Protein AF-A0AAW6USW7-F1 (afdb_monomer_lite)

Radius of gyration: 16.52 Å; chains: 1; bounding box: 44×20×49 Å

pLDDT: mean 88.41, std 6.65, range [58.97, 95.62]

Secondary structure (DSSP, 8-state):
-HHHHHHHHHHTT--SPPTT---TT--HHHHHHHEETTEE-HHHHHHHHHHHHHHHHHHTSS--TT-SSS--SGGGSPPPP-

Sequence (82 aa):
DAIEVLRGMNTDNARKLPADAPTGFIKPRWQKLVMTDAGIDRRYYELCALSELKNSLRSGDIWVQGSRQFKDFEDYLVPPEK

Organism: Providencia rettgeri (NCBI:txid587)

Structure (mmCIF, N/CA/C/O backbone):
data_AF-A0AAW6USW7-F1
#
_entry.id   AF-A0AAW6USW7-F1
#
loop_
_atom_site.group_PDB
_atom_site.id
_atom_site.type_symbol
_atom_site.label_atom_id
_atom_site.label_alt_id
_atom_site.label_comp_id
_atom_site.label_asym_id
_atom_site.label_entity_id
_atom_site.label_seq_id
_atom_site.pdbx_PDB_ins_code
_atom_site.Cartn_x
_atom_site.Cartn_y
_atom_site.Cartn_z
_atom_site.occupancy
_atom_site.B_iso_or_equiv
_atom_site.auth_seq_id
_atom_site.auth_comp_id
_atom_site.auth_asym_id
_atom_site.auth_atom_id
_atom_site.pdbx_PDB_model_num
ATOM 1 N N . ASP A 1 1 ? -3.816 -6.893 -4.981 1.00 83.50 1 ASP A N 1
ATOM 2 C CA . ASP A 1 1 ? -4.762 -7.231 -3.890 1.00 83.50 1 ASP A CA 1
ATOM 3 C C . ASP A 1 1 ? -5.200 -6.021 -3.075 1.00 83.50 1 ASP A C 1
ATOM 5 O O . ASP A 1 1 ? -6.321 -5.572 -3.256 1.00 83.50 1 ASP A O 1
ATOM 9 N N . ALA A 1 2 ? -4.345 -5.415 -2.243 1.00 91.00 2 ALA A N 1
ATOM 10 C CA . ALA A 1 2 ? -4.755 -4.284 -1.389 1.00 91.00 2 ALA A CA 1
ATOM 11 C C . ALA A 1 2 ? -5.332 -3.085 -2.165 1.00 91.00 2 ALA A C 1
ATOM 13 O 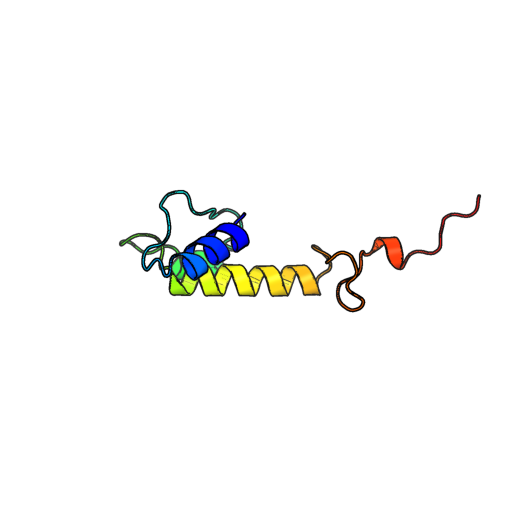O . ALA A 1 2 ? -6.328 -2.496 -1.756 1.00 91.00 2 ALA A O 1
ATOM 14 N N . ILE A 1 3 ? -4.731 -2.757 -3.312 1.00 92.69 3 ILE A N 1
ATOM 15 C CA . ILE A 1 3 ? -5.201 -1.677 -4.187 1.00 92.69 3 ILE A CA 1
ATOM 16 C C . ILE A 1 3 ? -6.554 -2.016 -4.832 1.00 92.69 3 ILE A C 1
ATOM 18 O O . ILE A 1 3 ? -7.358 -1.113 -5.040 1.00 92.69 3 ILE A O 1
ATOM 22 N N . GLU A 1 4 ? -6.841 -3.296 -5.094 1.00 93.06 4 GLU A N 1
ATOM 23 C CA . GLU A 1 4 ? -8.156 -3.707 -5.610 1.00 93.06 4 GLU A CA 1
ATOM 24 C C . GLU A 1 4 ? -9.246 -3.543 -4.556 1.00 93.06 4 GLU A C 1
ATOM 26 O O . GLU A 1 4 ? -10.317 -3.028 -4.864 1.00 93.06 4 GLU A O 1
ATOM 31 N N . VAL A 1 5 ? -8.950 -3.877 -3.296 1.00 92.44 5 VAL A N 1
ATOM 32 C CA . VAL A 1 5 ? -9.869 -3.618 -2.178 1.00 92.44 5 VAL A CA 1
ATOM 33 C C . VAL A 1 5 ? -10.187 -2.125 -2.082 1.00 92.44 5 VAL A C 1
ATOM 35 O O . VAL A 1 5 ? -11.354 -1.750 -1.998 1.00 92.44 5 VAL A O 1
ATOM 38 N N . LEU A 1 6 ? -9.171 -1.259 -2.162 1.00 92.50 6 LEU A N 1
ATOM 39 C CA . LEU A 1 6 ? -9.378 0.193 -2.133 1.00 92.50 6 LEU A CA 1
ATOM 40 C C . LEU A 1 6 ? -10.178 0.698 -3.341 1.00 92.50 6 LEU A C 1
ATOM 42 O O . LEU A 1 6 ? -11.044 1.556 -3.176 1.00 92.50 6 LEU A O 1
ATOM 46 N N . ARG A 1 7 ? -9.934 0.154 -4.542 1.00 93.31 7 ARG A N 1
ATOM 47 C CA . ARG A 1 7 ? -10.726 0.469 -5.741 1.00 93.31 7 ARG A CA 1
ATOM 48 C C . ARG A 1 7 ? -12.192 0.091 -5.566 1.00 93.31 7 ARG A C 1
ATOM 50 O O . ARG A 1 7 ? -13.044 0.941 -5.802 1.00 93.31 7 ARG A O 1
ATOM 57 N N . GLY A 1 8 ? -12.476 -1.134 -5.123 1.00 93.19 8 GLY A N 1
ATOM 58 C CA . GLY A 1 8 ? -13.842 -1.593 -4.861 1.00 93.19 8 GLY A CA 1
ATOM 59 C C . GLY A 1 8 ? -14.541 -0.708 -3.832 1.00 93.19 8 GLY A C 1
ATOM 60 O O . GLY A 1 8 ? -15.611 -0.171 -4.097 1.00 93.19 8 GLY A O 1
ATOM 61 N N . MET A 1 9 ? -13.872 -0.425 -2.711 1.00 92.56 9 MET A N 1
ATOM 62 C CA . MET A 1 9 ? -14.410 0.473 -1.687 1.00 92.56 9 MET A CA 1
ATOM 63 C C . MET A 1 9 ? -14.716 1.878 -2.209 1.00 92.56 9 MET A C 1
ATOM 65 O O . MET A 1 9 ? -15.702 2.480 -1.785 1.00 92.56 9 MET A O 1
ATOM 69 N N . ASN A 1 10 ? -13.873 2.419 -3.091 1.00 90.94 10 ASN A N 1
ATOM 70 C CA . ASN A 1 10 ? -14.095 3.733 -3.683 1.00 90.94 10 ASN A CA 1
ATOM 71 C C . ASN A 1 10 ? -15.288 3.724 -4.651 1.00 90.94 10 ASN A C 1
ATOM 73 O O . ASN A 1 10 ? -16.112 4.633 -4.600 1.00 90.94 10 ASN A O 1
ATOM 77 N N . THR A 1 11 ? -15.413 2.685 -5.481 1.00 93.56 11 THR A N 1
ATOM 78 C CA . THR A 1 11 ? -16.561 2.491 -6.382 1.00 93.56 11 THR A CA 1
ATOM 79 C C . THR A 1 11 ? -17.873 2.366 -5.608 1.00 93.56 11 THR A C 1
ATOM 81 O O . THR A 1 11 ? -18.854 3.020 -5.951 1.00 93.56 11 THR A O 1
ATOM 84 N N . ASP A 1 12 ? -17.872 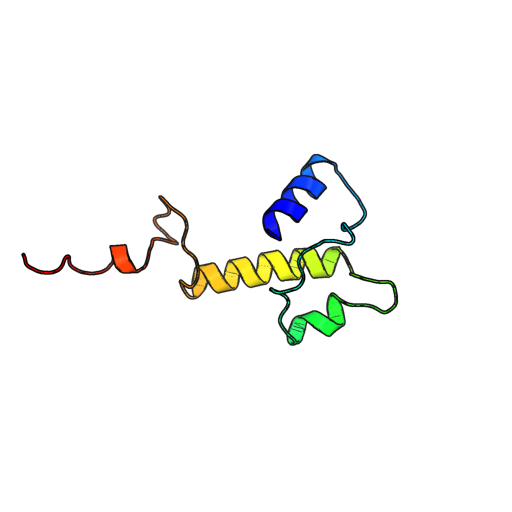1.596 -4.520 1.00 91.31 12 ASP A N 1
ATOM 85 C CA . ASP A 1 12 ? -19.065 1.333 -3.708 1.00 91.31 12 ASP A CA 1
ATOM 86 C C . ASP A 1 12 ? -19.347 2.436 -2.672 1.00 91.31 12 ASP A C 1
ATOM 88 O O . ASP A 1 12 ? -20.318 2.363 -1.914 1.00 91.31 12 ASP A O 1
ATOM 92 N N . ASN A 1 13 ? -18.474 3.448 -2.586 1.00 88.38 13 ASN A N 1
ATOM 93 C CA . ASN A 1 13 ? -18.465 4.467 -1.533 1.00 88.38 13 ASN A CA 1
ATOM 94 C C . ASN A 1 13 ? -18.542 3.849 -0.114 1.00 88.38 13 ASN A C 1
ATOM 96 O O . ASN A 1 13 ? -19.146 4.385 0.826 1.00 88.38 13 ASN A O 1
ATOM 100 N N . ALA A 1 14 ? -17.940 2.666 0.034 1.00 87.69 14 ALA A N 1
ATOM 101 C CA . ALA A 1 14 ? -18.023 1.846 1.226 1.00 87.69 14 ALA A CA 1
ATOM 102 C C . ALA A 1 14 ? -17.237 2.499 2.361 1.00 87.69 14 ALA A C 1
ATOM 104 O O . ALA A 1 14 ? -16.071 2.870 2.214 1.00 87.69 14 ALA A O 1
ATOM 105 N N . ARG A 1 15 ? -17.870 2.640 3.532 1.00 84.12 15 ARG A N 1
ATOM 106 C CA . ARG A 1 15 ? -17.240 3.286 4.693 1.00 84.12 15 ARG A CA 1
ATOM 107 C C . ARG A 1 15 ? -16.342 2.365 5.511 1.00 84.12 15 ARG A C 1
ATOM 109 O O . ARG A 1 15 ? -15.379 2.855 6.098 1.00 84.12 15 ARG A O 1
ATOM 116 N N . LYS A 1 16 ? -16.632 1.066 5.524 1.00 85.56 16 LYS A N 1
ATOM 117 C CA . LYS A 1 16 ? -15.922 0.062 6.321 1.00 85.56 16 LYS A CA 1
ATOM 118 C C . LYS A 1 16 ? -14.942 -0.719 5.457 1.00 85.56 16 LYS A C 1
ATOM 120 O O . LYS A 1 16 ? -15.259 -1.038 4.317 1.00 85.56 16 LYS A O 1
ATOM 125 N N . LEU A 1 17 ? -13.777 -1.017 6.024 1.00 87.12 17 LEU A N 1
ATOM 126 C CA . LEU A 1 17 ? -12.825 -1.936 5.416 1.00 87.12 17 LEU A CA 1
ATOM 127 C C . LEU A 1 17 ? -13.378 -3.375 5.520 1.00 87.12 17 LEU A C 1
ATOM 129 O O . LEU A 1 17 ? -13.905 -3.723 6.583 1.00 87.12 17 LEU A O 1
ATOM 133 N N . PRO A 1 18 ? -13.279 -4.196 4.462 1.00 86.81 18 PRO A N 1
ATOM 134 C CA . PRO A 1 18 ? -13.609 -5.617 4.530 1.00 86.81 18 PRO A CA 1
ATOM 135 C C . PRO A 1 18 ? -12.752 -6.357 5.569 1.00 86.81 18 PRO A C 1
ATOM 137 O O . PRO A 1 18 ? -11.590 -6.010 5.784 1.00 86.81 18 PRO A O 1
ATOM 140 N N . ALA A 1 19 ? -13.318 -7.373 6.226 1.00 83.69 19 ALA A N 1
ATOM 141 C CA . ALA A 1 19 ? -12.612 -8.146 7.256 1.00 83.69 19 ALA A CA 1
ATOM 142 C C . ALA A 1 19 ? -11.489 -9.028 6.679 1.00 83.69 19 ALA A C 1
ATOM 144 O O . ALA A 1 19 ? -10.551 -9.382 7.386 1.00 83.69 19 ALA A O 1
ATOM 145 N N . ASP A 1 20 ? -11.582 -9.353 5.394 1.00 86.19 20 ASP A N 1
ATOM 146 C CA . ASP A 1 20 ? -10.622 -10.108 4.592 1.00 86.19 20 ASP A CA 1
ATOM 147 C C . ASP A 1 20 ? -9.595 -9.208 3.882 1.00 86.19 20 ASP A C 1
ATOM 149 O O . ASP A 1 20 ? -8.846 -9.672 3.021 1.00 86.19 20 ASP A O 1
ATOM 153 N N . ALA A 1 21 ? -9.532 -7.917 4.234 1.00 89.38 21 ALA A N 1
ATOM 154 C CA . ALA A 1 21 ? -8.571 -7.004 3.636 1.00 89.38 21 ALA A CA 1
ATOM 155 C C . ALA A 1 21 ? -7.124 -7.496 3.861 1.00 89.38 21 ALA A C 1
ATOM 157 O O . ALA A 1 21 ? -6.742 -7.827 4.989 1.00 89.38 21 ALA A O 1
ATOM 158 N N . PRO A 1 22 ? -6.288 -7.530 2.809 1.00 92.69 22 PRO A N 1
ATOM 159 C CA . PRO A 1 22 ? -4.943 -8.079 2.898 1.00 92.69 22 PRO A CA 1
ATOM 160 C C . PRO A 1 22 ? -4.063 -7.216 3.805 1.00 92.69 22 PRO A C 1
ATOM 162 O O . PRO A 1 22 ? -3.921 -6.022 3.592 1.00 92.69 22 PRO A O 1
ATOM 165 N N . THR A 1 23 ? -3.404 -7.814 4.792 1.00 92.94 23 THR A N 1
ATOM 166 C CA . THR A 1 23 ? -2.546 -7.087 5.750 1.00 92.94 23 THR A CA 1
ATOM 167 C C . THR A 1 23 ? -1.054 -7.380 5.586 1.00 92.94 23 THR A C 1
ATOM 169 O O . THR A 1 23 ? -0.228 -6.739 6.232 1.00 92.94 23 THR A O 1
ATOM 172 N N . GLY A 1 24 ? -0.677 -8.295 4.687 1.00 92.06 24 GLY A N 1
ATOM 173 C CA . GLY A 1 24 ? 0.711 -8.754 4.525 1.00 92.06 24 GLY A CA 1
ATOM 174 C C . GLY A 1 24 ? 1.708 -7.684 4.060 1.00 92.06 24 GLY A C 1
ATOM 175 O O . GLY A 1 24 ? 2.899 -7.807 4.320 1.00 92.06 24 GLY A O 1
ATOM 176 N N . PHE A 1 25 ? 1.242 -6.609 3.417 1.00 91.62 25 PHE A N 1
ATOM 177 C CA . PHE A 1 25 ? 2.104 -5.498 2.991 1.00 91.62 25 PHE A CA 1
ATOM 178 C C . PHE A 1 25 ? 2.396 -4.490 4.121 1.00 91.62 25 PHE A C 1
ATOM 180 O O . PHE A 1 25 ? 3.226 -3.592 3.954 1.00 91.62 25 PHE A O 1
ATOM 187 N N . ILE A 1 26 ? 1.709 -4.597 5.265 1.00 93.88 26 ILE A N 1
ATOM 188 C CA . ILE A 1 26 ? 1.809 -3.629 6.360 1.00 93.88 26 ILE A CA 1
ATOM 189 C C . ILE A 1 26 ? 3.131 -3.839 7.103 1.00 93.88 26 ILE A C 1
ATOM 191 O O . ILE A 1 26 ? 3.309 -4.793 7.859 1.00 93.88 26 ILE A O 1
ATOM 195 N N . LYS A 1 27 ? 4.060 -2.896 6.935 1.00 92.88 27 LYS A N 1
ATOM 196 C CA . LYS A 1 27 ? 5.342 -2.893 7.656 1.00 92.88 27 LYS A CA 1
ATOM 197 C C . LYS A 1 27 ? 5.161 -2.578 9.153 1.00 92.88 27 LYS A C 1
ATOM 199 O O . LYS A 1 27 ? 4.239 -1.839 9.506 1.00 92.88 27 LYS A O 1
ATOM 204 N N . PRO A 1 28 ? 6.090 -3.000 10.036 1.00 93.31 28 PRO A N 1
ATOM 205 C CA . PRO A 1 28 ? 5.992 -2.773 11.486 1.00 93.31 28 PRO A CA 1
ATOM 206 C C . PRO A 1 28 ? 5.772 -1.311 11.901 1.00 93.31 28 PRO A C 1
ATOM 208 O O . PRO A 1 28 ? 5.053 -1.035 12.858 1.00 93.31 28 PRO A O 1
ATOM 211 N N . ARG A 1 29 ? 6.325 -0.351 11.142 1.00 92.38 29 ARG A N 1
ATOM 212 C CA . ARG A 1 29 ? 6.115 1.091 11.379 1.00 92.38 29 ARG A CA 1
ATOM 213 C C . ARG A 1 29 ? 4.646 1.519 11.289 1.00 92.38 29 ARG A C 1
ATOM 215 O O . ARG A 1 29 ? 4.252 2.473 11.945 1.00 92.38 29 ARG A O 1
ATOM 222 N N . TRP A 1 30 ? 3.862 0.827 10.463 1.00 94.88 30 TRP A N 1
ATOM 223 C CA . TRP A 1 30 ? 2.452 1.114 10.223 1.00 94.88 30 TRP A CA 1
ATOM 224 C C . TRP A 1 30 ? 1.533 0.289 11.117 1.00 94.88 30 TRP A C 1
ATOM 226 O O . TRP A 1 30 ? 0.424 0.736 11.382 1.00 94.88 30 TRP A O 1
ATOM 236 N N . GLN A 1 31 ? 1.974 -0.873 11.618 1.00 92.44 31 GLN A N 1
ATOM 237 C CA . GLN A 1 31 ? 1.126 -1.783 12.402 1.00 92.44 31 GLN A CA 1
ATOM 238 C C . GLN A 1 31 ? 0.403 -1.079 13.552 1.00 92.44 31 GLN A C 1
ATOM 240 O O . GLN A 1 31 ? -0.802 -1.235 13.672 1.00 92.44 31 GLN A O 1
ATOM 245 N N . LYS A 1 32 ? 1.098 -0.240 14.331 1.00 91.88 32 LYS A N 1
ATOM 246 C CA . LYS A 1 32 ? 0.500 0.488 15.469 1.00 91.88 32 LYS A CA 1
ATOM 247 C C . LYS A 1 32 ? -0.560 1.524 15.075 1.00 91.88 32 LYS A C 1
ATOM 249 O O . LYS A 1 32 ? -1.332 1.947 15.923 1.00 91.88 32 LYS A O 1
ATOM 254 N N . LEU A 1 33 ? -0.540 1.987 13.826 1.00 92.00 33 LEU A N 1
ATOM 255 C CA . LEU A 1 33 ? -1.489 2.974 13.303 1.00 92.00 33 LEU A CA 1
ATOM 256 C C . LEU A 1 33 ? -2.655 2.296 12.580 1.00 92.00 33 LEU A C 1
ATOM 258 O O . LEU A 1 33 ? -3.784 2.765 12.642 1.00 92.00 33 LEU A O 1
ATOM 262 N N . VAL A 1 34 ? -2.367 1.203 11.872 1.00 93.12 34 VAL A N 1
ATOM 263 C CA . VAL A 1 34 ? -3.337 0.487 11.043 1.00 93.12 34 VAL A CA 1
ATOM 264 C C . VAL A 1 34 ? -4.135 -0.518 11.866 1.00 93.12 34 VAL A C 1
ATOM 266 O O . VAL A 1 34 ? -5.335 -0.646 11.659 1.00 93.12 34 VAL A O 1
ATOM 269 N N . MET A 1 35 ? -3.493 -1.231 12.792 1.00 90.75 35 MET A N 1
ATOM 270 C CA . MET A 1 35 ? -4.137 -2.211 13.664 1.00 90.75 35 MET A CA 1
ATOM 271 C C . MET A 1 35 ? -4.408 -1.565 15.019 1.00 90.75 35 MET A C 1
ATOM 273 O O . MET A 1 35 ? -3.483 -1.240 15.760 1.00 90.75 35 MET A O 1
ATOM 277 N N . THR A 1 36 ? -5.686 -1.369 15.321 1.00 88.50 36 THR A N 1
ATOM 278 C CA . THR A 1 36 ? -6.164 -0.798 16.582 1.00 88.50 36 THR A CA 1
ATOM 279 C C . THR A 1 36 ? -6.990 -1.836 17.338 1.00 88.50 36 THR A C 1
ATOM 281 O O . THR A 1 36 ? -7.448 -2.816 16.748 1.00 88.50 36 THR A O 1
ATOM 284 N N . ASP A 1 37 ? -7.249 -1.606 18.625 1.00 85.12 37 ASP A N 1
ATOM 285 C CA . ASP A 1 37 ? -8.090 -2.500 19.438 1.00 85.12 37 ASP A CA 1
ATOM 286 C C . ASP A 1 37 ? -9.533 -2.607 18.905 1.00 85.12 37 ASP A C 1
ATOM 288 O O . ASP A 1 37 ? -10.220 -3.600 19.133 1.00 85.12 37 ASP A O 1
ATOM 292 N N . ALA A 1 38 ? -9.990 -1.602 18.149 1.00 83.62 38 ALA A N 1
ATOM 293 C CA . ALA A 1 38 ? -11.296 -1.580 17.490 1.00 83.62 38 ALA A CA 1
ATOM 294 C C . ALA A 1 38 ? -11.296 -2.241 16.093 1.00 83.62 38 ALA A C 1
ATOM 296 O O . ALA A 1 38 ? -12.319 -2.229 15.406 1.00 83.62 38 ALA A O 1
ATOM 297 N N . GLY A 1 39 ? -10.162 -2.798 15.659 1.00 87.00 39 GLY A N 1
ATOM 298 C CA . GLY A 1 39 ? -9.960 -3.372 14.331 1.00 87.00 39 GLY A CA 1
ATOM 299 C C . GLY A 1 39 ? -9.037 -2.530 13.451 1.00 87.00 39 GLY A C 1
ATOM 300 O O . GLY A 1 39 ? -8.205 -1.758 13.932 1.00 87.00 39 GLY A O 1
ATOM 301 N N . ILE A 1 40 ? -9.157 -2.702 12.135 1.00 90.12 40 ILE A N 1
ATOM 302 C CA . ILE A 1 40 ? -8.293 -2.005 11.182 1.00 90.12 40 ILE A CA 1
ATOM 303 C C . ILE A 1 40 ? -8.805 -0.577 10.961 1.00 90.12 40 I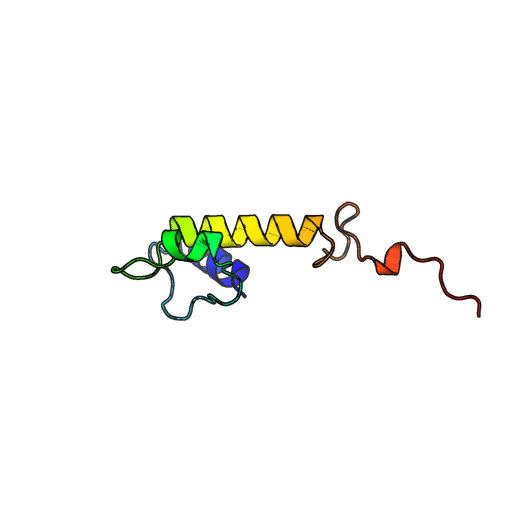LE A C 1
ATOM 305 O O . ILE A 1 40 ? -9.937 -0.376 10.511 1.00 90.12 40 ILE A O 1
ATOM 309 N N . ASP A 1 41 ? -7.957 0.420 11.222 1.00 91.50 41 ASP A N 1
ATOM 310 C CA . ASP A 1 41 ? -8.251 1.803 10.858 1.00 91.50 41 ASP A CA 1
ATOM 311 C C . ASP A 1 41 ? -8.145 1.961 9.339 1.00 91.50 41 ASP A C 1
ATOM 313 O O . ASP A 1 41 ? -7.066 1.877 8.745 1.00 91.50 41 ASP A O 1
ATOM 317 N N . ARG A 1 42 ? -9.289 2.216 8.699 1.00 90.19 42 ARG A N 1
ATOM 318 C CA . ARG A 1 42 ? -9.386 2.395 7.248 1.00 90.19 42 ARG A CA 1
ATOM 319 C C . ARG A 1 42 ? -8.442 3.480 6.723 1.00 90.19 42 ARG A C 1
ATOM 321 O O . ARG A 1 42 ? -7.831 3.284 5.677 1.00 90.19 42 ARG A O 1
ATOM 328 N N . ARG A 1 43 ? -8.376 4.643 7.379 1.00 91.31 43 ARG A N 1
ATOM 329 C CA . ARG A 1 43 ? -7.627 5.801 6.863 1.00 91.31 43 ARG A CA 1
ATOM 330 C C . ARG A 1 43 ? -6.139 5.499 6.874 1.00 91.31 43 ARG A C 1
ATOM 332 O O . ARG A 1 43 ? -5.453 5.754 5.887 1.00 91.31 43 ARG A O 1
ATOM 339 N N . TYR A 1 44 ? -5.654 4.916 7.967 1.00 94.00 44 TYR A N 1
ATOM 340 C CA . TYR A 1 44 ? -4.264 4.488 8.049 1.00 94.00 44 TYR A CA 1
ATOM 341 C C . TYR A 1 44 ? -3.970 3.309 7.127 1.00 94.00 44 TYR A C 1
ATOM 343 O O . TYR A 1 44 ? -2.888 3.273 6.549 1.00 94.00 44 TYR A O 1
ATOM 351 N N . TYR A 1 45 ? -4.910 2.383 6.936 1.00 94.38 45 TYR A N 1
ATOM 352 C CA . TYR A 1 45 ? -4.763 1.291 5.974 1.00 94.38 45 TYR A CA 1
ATOM 353 C C . TYR A 1 45 ? -4.591 1.81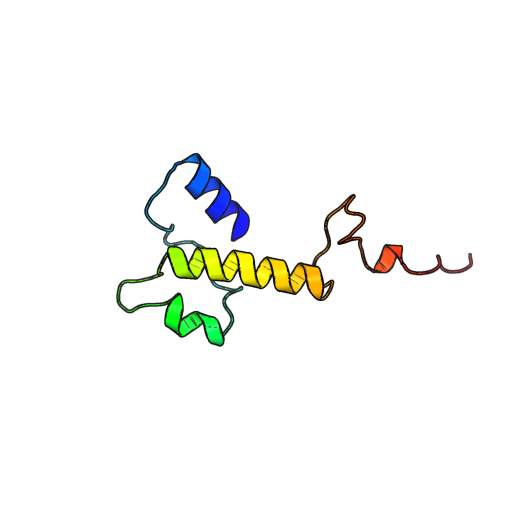6 4.541 1.00 94.38 45 TYR A C 1
ATOM 355 O O . TYR A 1 45 ? -3.654 1.426 3.847 1.00 94.38 45 TYR A O 1
ATOM 363 N N . GLU A 1 46 ? -5.446 2.746 4.113 1.00 93.88 46 GLU A N 1
ATOM 364 C CA . GLU A 1 46 ? -5.379 3.377 2.791 1.00 93.88 46 GLU A CA 1
ATOM 365 C C . GLU A 1 46 ? -4.070 4.156 2.609 1.00 93.88 46 GLU A C 1
ATOM 367 O O . GLU A 1 46 ? -3.353 3.971 1.621 1.00 93.88 46 GLU A O 1
ATOM 372 N N . LEU A 1 47 ? -3.695 4.954 3.613 1.00 94.81 47 LEU A N 1
ATOM 373 C CA . LEU A 1 47 ? -2.433 5.686 3.611 1.00 94.81 47 LEU A CA 1
ATOM 374 C C . LEU A 1 47 ? -1.222 4.745 3.555 1.00 94.81 47 LEU A C 1
ATOM 376 O O . LEU A 1 47 ? -0.267 5.018 2.825 1.00 94.81 47 LEU A O 1
ATOM 380 N N . CYS A 1 48 ? -1.260 3.638 4.298 1.00 95.62 48 CYS A N 1
ATOM 381 C CA . CYS A 1 48 ? -0.222 2.615 4.301 1.00 95.62 48 CYS A CA 1
ATOM 382 C C . CYS A 1 48 ? -0.095 1.973 2.917 1.00 95.62 48 CYS A C 1
ATOM 384 O O . CYS A 1 48 ? 1.002 1.958 2.361 1.00 95.62 48 CYS A O 1
ATOM 386 N N . ALA A 1 49 ? -1.205 1.524 2.325 1.00 95.06 49 ALA A N 1
ATOM 387 C CA . ALA A 1 49 ? -1.216 0.867 1.019 1.00 95.06 49 ALA A CA 1
ATOM 388 C C . ALA A 1 49 ? -0.632 1.761 -0.081 1.00 95.06 49 ALA A C 1
ATOM 390 O O . ALA A 1 49 ? 0.245 1.333 -0.830 1.00 95.06 49 ALA A O 1
ATOM 391 N N . LEU A 1 50 ? -1.060 3.026 -0.141 1.00 95.00 50 LEU A N 1
ATOM 392 C CA . LEU A 1 50 ? -0.557 3.985 -1.127 1.00 95.00 50 LEU A CA 1
ATOM 393 C C . LEU A 1 50 ? 0.908 4.364 -0.873 1.00 95.00 50 LEU A C 1
ATOM 395 O O . LEU A 1 50 ? 1.685 4.524 -1.817 1.00 95.00 50 LEU A O 1
ATOM 399 N N . SER A 1 51 ? 1.311 4.480 0.395 1.00 95.12 51 SER A N 1
ATOM 400 C CA . SER A 1 51 ? 2.698 4.783 0.759 1.00 95.12 51 SER A CA 1
ATOM 401 C C . SER A 1 51 ? 3.645 3.639 0.409 1.00 95.12 51 SER A C 1
ATOM 403 O O . SER A 1 51 ? 4.726 3.890 -0.122 1.00 95.12 51 SER A O 1
ATOM 405 N N . GLU A 1 52 ? 3.267 2.392 0.693 1.00 95.19 52 GLU A N 1
ATOM 406 C CA . GLU A 1 52 ? 4.082 1.229 0.340 1.00 95.19 52 GLU A CA 1
ATOM 407 C C . GLU A 1 52 ? 4.126 1.020 -1.174 1.00 95.19 52 GLU A C 1
ATOM 409 O O . GLU A 1 52 ? 5.219 0.838 -1.703 1.00 95.19 52 GLU A O 1
ATOM 414 N N . LEU A 1 53 ? 3.008 1.195 -1.891 1.00 94.19 53 LEU A N 1
ATOM 415 C CA . LEU A 1 53 ? 2.993 1.165 -3.357 1.00 94.19 53 LEU A CA 1
ATOM 416 C C . LEU A 1 53 ? 3.965 2.193 -3.955 1.00 94.19 53 LEU A C 1
ATOM 418 O O . LEU A 1 53 ? 4.775 1.867 -4.821 1.00 94.19 53 LEU A O 1
ATOM 422 N N . LYS A 1 54 ? 3.930 3.436 -3.461 1.00 93.69 54 LYS A N 1
ATOM 423 C CA . LYS A 1 54 ? 4.864 4.486 -3.883 1.00 93.69 54 LYS A CA 1
ATOM 424 C C . LYS A 1 54 ? 6.320 4.103 -3.608 1.00 93.69 54 LYS A C 1
ATOM 426 O O . LYS A 1 54 ? 7.187 4.421 -4.419 1.00 93.69 54 LYS A O 1
ATOM 431 N N . ASN A 1 55 ? 6.604 3.475 -2.467 1.00 94.06 55 ASN A N 1
ATOM 432 C CA . ASN A 1 55 ? 7.966 3.065 -2.127 1.00 94.06 55 ASN A CA 1
ATOM 433 C C . ASN A 1 55 ? 8.450 1.949 -3.053 1.00 94.06 55 ASN A C 1
ATOM 435 O O . ASN A 1 55 ? 9.547 2.078 -3.583 1.00 94.06 55 ASN A O 1
ATOM 439 N N . SER A 1 56 ? 7.623 0.934 -3.307 1.00 92.25 56 SER A N 1
ATOM 440 C CA . SER A 1 56 ? 7.956 -0.170 -4.212 1.00 92.25 56 SER A CA 1
ATOM 441 C C . SER A 1 56 ? 8.162 0.300 -5.658 1.00 92.25 56 SER A C 1
ATOM 443 O O . SER A 1 56 ? 9.087 -0.153 -6.323 1.00 92.25 56 SER A O 1
ATOM 445 N N . LEU A 1 57 ? 7.367 1.267 -6.139 1.00 92.19 57 LEU A N 1
ATOM 446 C CA . LEU A 1 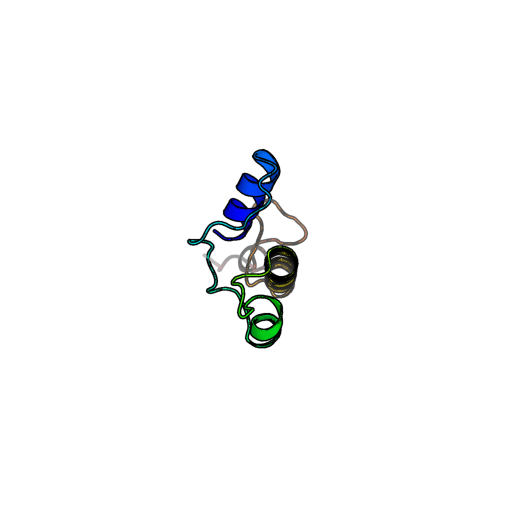57 ? 7.587 1.888 -7.456 1.00 92.19 57 LEU A CA 1
ATOM 447 C C . LEU A 1 57 ? 8.926 2.635 -7.532 1.00 92.19 57 LEU A C 1
ATOM 449 O O . LEU A 1 57 ? 9.537 2.718 -8.591 1.00 92.19 57 LEU A O 1
ATOM 453 N N . ARG A 1 58 ? 9.374 3.228 -6.419 1.00 89.88 58 ARG A N 1
ATOM 454 C CA . ARG A 1 58 ? 10.629 3.993 -6.361 1.00 89.88 58 ARG A CA 1
ATOM 455 C C . ARG A 1 58 ? 11.865 3.116 -6.209 1.00 89.88 58 ARG A C 1
ATOM 457 O O . ARG A 1 58 ? 12.920 3.527 -6.677 1.00 89.88 58 ARG A O 1
ATOM 464 N N . SER A 1 59 ? 11.760 1.988 -5.510 1.00 90.56 59 SER A N 1
ATOM 465 C CA . SER A 1 59 ? 12.853 1.015 -5.395 1.00 90.56 59 SER A CA 1
ATOM 466 C C . SER A 1 59 ? 13.017 0.178 -6.661 1.00 90.56 59 SER A C 1
ATOM 468 O O . SER A 1 59 ? 14.093 -0.368 -6.868 1.00 90.56 59 SER A O 1
ATOM 470 N N . GLY A 1 60 ? 11.980 0.104 -7.504 1.00 87.88 60 GLY A N 1
ATOM 471 C CA . GLY A 1 60 ? 11.947 -0.786 -8.662 1.00 87.88 60 GLY A CA 1
ATOM 472 C C . GLY A 1 60 ? 11.477 -2.201 -8.319 1.00 87.88 60 GLY A C 1
ATOM 473 O O . GLY A 1 60 ? 11.493 -3.059 -9.191 1.00 87.88 60 GLY A O 1
ATOM 474 N N . ASP A 1 61 ? 11.013 -2.444 -7.084 1.00 89.44 61 ASP A N 1
ATOM 475 C CA . ASP A 1 61 ? 10.438 -3.739 -6.681 1.00 89.44 61 ASP A CA 1
ATOM 476 C C . ASP A 1 61 ? 9.157 -4.063 -7.467 1.00 89.44 61 ASP A C 1
ATOM 478 O O . ASP A 1 61 ? 8.773 -5.223 -7.604 1.00 89.44 61 ASP A O 1
ATOM 482 N N . ILE A 1 62 ? 8.470 -3.025 -7.952 1.00 90.69 62 ILE A N 1
ATOM 483 C CA . ILE A 1 62 ? 7.338 -3.131 -8.869 1.00 90.69 62 ILE A CA 1
ATOM 484 C C . ILE A 1 62 ? 7.514 -2.140 -10.016 1.00 90.69 62 ILE A C 1
ATOM 486 O O . ILE A 1 62 ? 8.005 -1.024 -9.832 1.00 90.69 62 ILE A O 1
ATOM 490 N N . TRP A 1 63 ? 7.030 -2.530 -11.187 1.00 89.75 63 TRP A N 1
ATOM 491 C CA . TRP A 1 63 ? 7.018 -1.718 -12.393 1.00 89.75 63 TRP A CA 1
ATOM 492 C C . TRP A 1 63 ? 5.607 -1.661 -12.968 1.00 89.75 63 TRP A C 1
ATOM 494 O O . TRP A 1 63 ? 4.720 -2.440 -12.616 1.00 89.75 63 TRP A O 1
ATOM 504 N N . VAL A 1 64 ? 5.385 -0.688 -13.842 1.00 90.88 64 VAL A N 1
ATOM 505 C CA . VAL A 1 64 ? 4.112 -0.498 -14.529 1.00 90.88 64 VAL A CA 1
ATOM 506 C C . VAL A 1 64 ? 4.354 -0.676 -16.014 1.00 90.88 64 VAL A C 1
ATOM 508 O O . VAL A 1 64 ? 5.103 0.081 -16.631 1.00 90.88 64 VAL A O 1
ATOM 511 N N . GLN A 1 65 ? 3.684 -1.663 -16.602 1.00 88.69 65 GLN A N 1
ATOM 512 C CA . GLN A 1 65 ? 3.763 -1.920 -18.033 1.00 88.69 65 GLN A CA 1
ATOM 513 C C . GLN A 1 65 ? 3.406 -0.658 -18.837 1.00 88.69 65 GLN A C 1
ATOM 515 O O . GLN A 1 65 ? 2.391 -0.008 -18.589 1.00 88.69 65 GLN A O 1
ATOM 520 N N . GLY A 1 66 ? 4.265 -0.295 -19.793 1.00 85.19 66 GLY A N 1
ATOM 521 C CA . GLY A 1 66 ? 4.106 0.910 -20.615 1.00 85.19 66 GLY A CA 1
ATOM 522 C C . GLY A 1 66 ? 4.484 2.225 -19.920 1.00 85.19 66 GLY A C 1
ATOM 523 O O . GLY A 1 66 ? 4.477 3.276 -20.561 1.00 85.19 66 GLY A O 1
ATOM 524 N N . SER A 1 67 ? 4.854 2.199 -18.636 1.00 86.62 67 SER A N 1
ATOM 525 C CA . SER A 1 67 ? 5.348 3.387 -17.945 1.00 86.62 67 SER A CA 1
ATOM 526 C C . SER A 1 67 ? 6.780 3.699 -18.355 1.00 86.62 67 SER A C 1
ATOM 528 O O . SER A 1 67 ? 7.676 2.867 -18.255 1.00 86.62 67 SER A O 1
ATOM 530 N N . ARG A 1 68 ? 7.018 4.949 -18.758 1.00 82.62 68 ARG A N 1
ATOM 531 C CA . ARG A 1 68 ? 8.373 5.469 -18.990 1.00 82.62 68 ARG A CA 1
ATOM 532 C C . ARG A 1 68 ? 9.133 5.756 -17.697 1.00 82.62 68 ARG A C 1
ATOM 534 O O . ARG A 1 68 ? 10.357 5.765 -17.712 1.00 82.62 68 ARG A O 1
ATOM 541 N N . GLN A 1 69 ? 8.413 6.065 -16.620 1.00 84.50 69 GLN A N 1
ATOM 542 C CA . GLN A 1 69 ? 8.997 6.479 -15.342 1.00 84.50 69 GLN A CA 1
ATOM 543 C C . GLN A 1 69 ? 9.200 5.300 -14.382 1.00 84.50 69 GLN A C 1
ATOM 545 O O . GLN A 1 69 ? 10.112 5.338 -13.566 1.00 84.50 69 GLN A O 1
ATOM 550 N N . PHE A 1 70 ? 8.361 4.270 -14.490 1.00 86.00 70 PHE A N 1
ATOM 551 C CA . PHE A 1 70 ? 8.386 3.060 -13.665 1.00 86.00 70 PHE A CA 1
ATOM 552 C C . PHE A 1 70 ? 8.463 1.834 -14.581 1.00 86.00 70 PHE A C 1
ATOM 554 O O . PHE A 1 70 ? 7.569 0.989 -14.564 1.00 86.00 70 PHE A O 1
ATOM 561 N N . LYS A 1 71 ? 9.461 1.826 -15.473 1.00 82.25 71 LYS A N 1
ATOM 562 C CA . LYS A 1 71 ? 9.681 0.757 -16.455 1.00 82.25 71 LYS A CA 1
ATOM 563 C C . LYS A 1 71 ? 10.245 -0.483 -15.756 1.00 82.25 71 LYS A C 1
ATOM 565 O O . LYS A 1 71 ? 10.806 -0.365 -14.668 1.00 82.25 71 LYS A O 1
ATOM 570 N N . ASP A 1 72 ? 10.091 -1.642 -16.388 1.00 81.56 72 ASP A N 1
ATOM 571 C CA . ASP A 1 72 ? 10.774 -2.865 -15.966 1.00 81.56 72 ASP A CA 1
ATOM 572 C C . ASP A 1 72 ? 12.289 -2.614 -15.870 1.00 81.56 72 ASP A C 1
ATOM 574 O O . ASP A 1 72 ? 12.849 -1.856 -16.666 1.00 81.56 72 ASP A O 1
ATOM 578 N N . PHE A 1 73 ? 12.949 -3.213 -14.882 1.00 73.69 73 PHE A N 1
ATOM 579 C CA . PHE A 1 73 ? 14.394 -3.100 -14.745 1.00 73.69 73 PHE A CA 1
ATOM 580 C C . PHE A 1 73 ? 15.122 -3.816 -15.891 1.00 73.69 73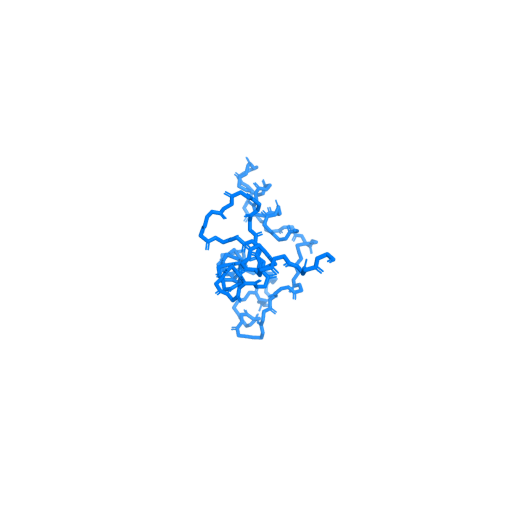 PHE A C 1
ATOM 582 O O . PHE A 1 73 ? 16.113 -3.293 -16.402 1.00 73.69 73 PHE A O 1
ATOM 589 N N . GLU A 1 74 ? 14.617 -4.971 -16.338 1.00 76.50 74 GLU A N 1
ATOM 590 C CA . GLU A 1 74 ? 15.237 -5.747 -17.424 1.00 76.50 74 GLU A CA 1
ATOM 591 C C . GLU A 1 74 ? 15.285 -4.957 -18.736 1.00 76.50 74 GLU A C 1
ATOM 593 O O . GLU A 1 74 ? 16.235 -5.053 -19.508 1.00 76.50 74 GLU A O 1
ATOM 598 N N . ASP A 1 75 ? 14.312 -4.074 -18.929 1.00 76.94 75 ASP A N 1
ATOM 599 C CA . ASP A 1 75 ? 14.193 -3.167 -20.064 1.00 76.94 75 ASP A CA 1
ATOM 600 C C . ASP A 1 75 ? 15.268 -2.057 -20.115 1.00 76.94 75 ASP A C 1
ATOM 602 O O . ASP A 1 75 ? 15.307 -1.291 -21.089 1.00 76.94 75 ASP A O 1
ATOM 606 N N . TYR A 1 76 ? 16.088 -1.917 -19.066 1.00 72.44 76 TYR A N 1
ATOM 607 C CA . TYR A 1 76 ? 17.287 -1.070 -19.046 1.00 72.44 76 TYR A CA 1
ATOM 608 C C . TYR A 1 76 ? 18.566 -1.843 -19.385 1.00 72.44 76 TYR A C 1
ATOM 610 O O . TYR A 1 76 ? 19.603 -1.218 -19.621 1.00 72.44 76 TYR A O 1
ATOM 618 N N . LEU A 1 77 ? 18.525 -3.177 -19.385 1.00 79.00 77 LEU A N 1
ATOM 619 C CA . LEU A 1 77 ? 19.692 -4.001 -19.666 1.00 79.00 77 LEU A CA 1
ATOM 620 C C . LEU A 1 77 ? 19.940 -4.069 -21.174 1.00 79.00 77 LEU A C 1
ATOM 622 O O . LEU A 1 77 ? 19.017 -4.092 -21.990 1.00 79.00 77 LEU A O 1
ATOM 626 N N . VAL A 1 78 ? 21.217 -4.100 -21.554 1.00 78.81 78 VAL A N 1
ATOM 627 C CA . VAL A 1 78 ? 21.596 -4.398 -22.937 1.00 78.81 78 VAL A CA 1
ATOM 628 C C . VAL A 1 78 ? 21.186 -5.848 -23.212 1.00 78.81 78 VAL A C 1
ATOM 630 O O . VAL A 1 78 ? 21.506 -6.712 -22.390 1.00 78.81 78 VAL A O 1
ATOM 633 N N . PRO A 1 79 ? 20.486 -6.138 -24.326 1.00 76.00 79 PRO A N 1
ATOM 634 C CA . PRO A 1 79 ? 20.138 -7.506 -24.675 1.00 76.00 79 PRO A CA 1
ATOM 635 C C . PRO A 1 79 ? 21.405 -8.367 -24.699 1.00 76.00 79 PRO A C 1
ATOM 637 O O . PRO A 1 79 ? 22.419 -7.904 -25.231 1.00 76.00 79 PRO A O 1
ATOM 640 N N . PRO A 1 80 ? 21.379 -9.589 -24.141 1.00 74.88 80 PRO A N 1
ATOM 641 C CA . PRO A 1 80 ? 22.533 -10.472 -24.211 1.00 74.88 80 PRO A CA 1
ATOM 642 C C . PRO A 1 80 ? 22.924 -10.683 -25.680 1.00 74.88 80 PRO A C 1
ATOM 644 O O . PRO A 1 80 ? 22.053 -10.867 -26.538 1.00 74.88 80 PRO A O 1
ATOM 647 N N . GLU A 1 81 ? 24.226 -10.604 -25.974 1.00 73.00 81 GLU A N 1
ATOM 648 C CA . GLU A 1 81 ? 24.748 -10.920 -27.306 1.00 73.00 81 GLU A CA 1
ATOM 649 C C . GLU A 1 81 ? 24.322 -12.348 -27.685 1.00 73.00 81 GLU A C 1
ATOM 651 O O . GLU A 1 81 ? 24.391 -13.264 -26.862 1.00 73.00 81 GLU A O 1
ATOM 656 N N . LYS A 1 82 ? 23.799 -12.499 -28.907 1.00 58.97 82 LYS A N 1
ATOM 657 C CA . LYS A 1 82 ? 23.344 -13.781 -29.462 1.00 58.97 82 LYS A CA 1
ATOM 658 C C . LYS A 1 82 ? 24.502 -14.706 -29.800 1.00 58.97 82 LYS A C 1
ATOM 660 O O . LYS A 1 82 ? 25.509 -14.191 -30.332 1.00 58.97 82 LYS A O 1
#

Foldseek 3Di:
DQVVQVVVCVVVVPPDRDPPRDCVLQDPVLCPVQQDPVGGDPVSSVVRVVVSVVVCQVVLVDADPPDPSSHHPVVPDDPPDD